Protein AF-A0A6H2DS05-F1 (afdb_monomer)

Nearest PDB structures (foldseek):
  5gl6-assembly2_B  TM=4.785E-01  e=8.743E-07  Mycolicibacterium smegmatis MC2 155
  7zs1-assembly1_A  TM=8.500E-01  e=3.770E-02  Candidatus Kuenenia
  7zs0-assembly1_A  TM=8.524E-01  e=4.002E-02  Candidatus Kuenenia
  7zs2-assembly1_A  TM=8.525E-01  e=5.401E-02  Candidatus Kuenenia
  8jiw-assembly1_BD  TM=3.640E-01  e=2.966E-02  Triticum aestivum

Mean predicted aligned error: 11.24 Å

pLDDT: mean 87.36, std 11.93, range [37.88, 97.38]

Solvent-accessible surface area (backbone atoms only — not comparable to full-atom values): 8390 Å² total; per-residue (Å²): 134,56,72,40,61,50,49,40,74,75,32,89,58,36,77,42,48,44,80,47,76,57,95,91,40,43,30,41,41,31,32,22,78,54,84,52,70,68,60,46,52,52,50,47,52,54,51,50,56,48,53,64,72,60,61,66,86,68,90,68,83,63,44,84,44,76,40,53,70,63,66,64,42,77,46,58,77,84,58,46,73,82,42,59,72,35,44,31,34,40,26,56,45,102,90,41,70,48,64,25,31,29,69,46,71,55,101,57,36,38,35,28,44,28,72,59,94,88,41,80,43,81,45,76,47,46,55,92,55,50,73,46,35,25,43,40,78,83,80,76,80,83,126

Structure (mmCIF, N/CA/C/O backbone):
data_AF-A0A6H2DS05-F1
#
_entry.id   AF-A0A6H2DS05-F1
#
loop_
_atom_site.group_PDB
_atom_site.id
_atom_site.type_symbol
_atom_site.label_atom_id
_atom_site.label_alt_id
_atom_site.label_comp_id
_atom_site.label_asym_id
_atom_site.label_entity_id
_atom_site.label_seq_id
_atom_site.pdbx_PDB_ins_code
_atom_site.Cartn_x
_atom_site.Cartn_y
_atom_site.Cartn_z
_atom_site.occupancy
_atom_site.B_iso_or_equiv
_atom_site.auth_seq_id
_atom_site.auth_comp_id
_atom_site.auth_asym_id
_atom_site.auth_atom_id
_atom_site.pdbx_PDB_model_num
ATOM 1 N N . MET A 1 1 ? 5.160 5.910 -27.988 1.00 66.00 1 MET A N 1
ATOM 2 C CA . MET A 1 1 ? 4.800 5.347 -26.672 1.00 66.00 1 MET A CA 1
ATOM 3 C C . MET A 1 1 ? 6.060 5.389 -25.834 1.00 66.00 1 MET A C 1
ATOM 5 O O . MET A 1 1 ? 7.095 5.029 -26.380 1.00 66.00 1 MET A O 1
ATOM 9 N N . THR A 1 2 ? 6.033 5.934 -24.617 1.00 85.38 2 THR A N 1
ATOM 10 C CA . THR A 1 2 ? 7.259 6.030 -23.804 1.00 85.38 2 THR A CA 1
ATOM 11 C C . THR A 1 2 ? 7.492 4.729 -23.032 1.00 85.38 2 THR A C 1
ATOM 13 O O . THR A 1 2 ? 6.575 3.908 -22.899 1.00 85.38 2 THR A O 1
ATOM 16 N N . LEU A 1 3 ? 8.717 4.517 -22.543 1.00 87.12 3 LEU A N 1
ATOM 17 C CA . LEU A 1 3 ? 9.055 3.329 -21.754 1.00 87.12 3 LEU A CA 1
ATOM 18 C C . LEU A 1 3 ? 8.192 3.243 -20.491 1.00 87.12 3 LEU A C 1
ATOM 20 O O . LEU A 1 3 ? 7.693 2.175 -20.155 1.00 87.12 3 LEU A O 1
ATOM 24 N N . GLU A 1 4 ? 7.975 4.373 -19.825 1.00 90.62 4 GLU A N 1
ATOM 25 C CA . GLU A 1 4 ? 7.216 4.460 -18.582 1.00 90.62 4 GLU A CA 1
ATOM 26 C C . GLU A 1 4 ? 5.765 4.024 -18.781 1.00 90.62 4 GLU A C 1
ATOM 28 O O . GLU A 1 4 ? 5.270 3.180 -18.036 1.00 90.62 4 GLU A O 1
ATOM 33 N N . THR A 1 5 ? 5.103 4.535 -19.827 1.00 88.69 5 THR A N 1
ATOM 34 C CA . THR A 1 5 ? 3.742 4.110 -20.183 1.00 88.69 5 THR A CA 1
ATOM 35 C C . THR A 1 5 ? 3.700 2.620 -20.507 1.00 88.69 5 THR A C 1
ATOM 37 O O . THR A 1 5 ? 2.809 1.916 -20.046 1.00 88.69 5 THR A O 1
ATOM 40 N N . SER A 1 6 ? 4.699 2.118 -21.237 1.00 90.56 6 SER A N 1
ATOM 41 C CA . SER A 1 6 ? 4.759 0.704 -21.621 1.00 90.56 6 SER A CA 1
ATOM 42 C C . SER A 1 6 ? 4.905 -0.217 -20.405 1.00 90.56 6 SER A C 1
ATOM 44 O O . SER A 1 6 ? 4.262 -1.262 -20.352 1.00 90.56 6 SER A O 1
ATOM 46 N N . ILE A 1 7 ? 5.705 0.169 -19.406 1.00 91.56 7 ILE A N 1
ATOM 47 C CA . ILE A 1 7 ? 5.853 -0.594 -18.159 1.00 91.56 7 ILE A CA 1
ATOM 48 C C . ILE A 1 7 ? 4.531 -0.620 -17.384 1.00 91.56 7 ILE A C 1
ATOM 50 O O . ILE A 1 7 ? 4.097 -1.689 -16.967 1.00 91.56 7 ILE A O 1
ATOM 54 N N . VAL A 1 8 ? 3.868 0.527 -17.213 1.00 91.88 8 VAL A N 1
ATOM 55 C CA . VAL A 1 8 ? 2.597 0.590 -16.469 1.00 91.88 8 VAL A CA 1
ATOM 56 C C . VAL A 1 8 ? 1.517 -0.279 -17.128 1.00 91.88 8 VAL A C 1
ATOM 58 O O . VAL A 1 8 ? 0.752 -0.935 -16.433 1.00 91.88 8 VAL A O 1
ATOM 61 N N . GLU A 1 9 ? 1.472 -0.342 -18.459 1.00 91.69 9 GLU A N 1
ATOM 62 C CA . GLU A 1 9 ? 0.471 -1.144 -19.176 1.00 91.69 9 GLU A CA 1
ATOM 63 C C . GLU A 1 9 ? 0.770 -2.653 -19.203 1.00 91.69 9 GLU A C 1
ATOM 65 O O . GLU A 1 9 ? -0.157 -3.456 -19.283 1.00 91.69 9 GLU A O 1
ATOM 70 N N . ASN A 1 10 ? 2.045 -3.059 -19.148 1.00 93.50 10 ASN A N 1
ATOM 71 C CA . ASN A 1 10 ? 2.435 -4.474 -19.241 1.00 93.50 10 ASN A CA 1
ATOM 72 C C . ASN A 1 10 ? 2.501 -5.187 -17.882 1.00 93.50 10 ASN A C 1
ATOM 74 O O . ASN A 1 10 ? 2.516 -6.418 -17.843 1.00 93.50 1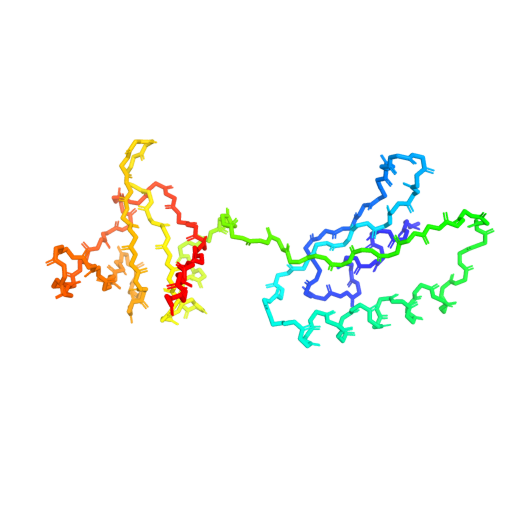0 ASN A O 1
ATOM 78 N N . PHE A 1 11 ? 2.546 -4.445 -16.774 1.00 93.75 11 PHE A N 1
ATOM 79 C CA . PHE A 1 11 ? 2.716 -5.007 -15.437 1.00 93.75 11 PHE A CA 1
ATOM 80 C C . PHE A 1 11 ? 1.595 -4.552 -14.499 1.00 93.75 11 PHE A C 1
ATOM 82 O O . PHE A 1 11 ? 1.630 -3.450 -13.967 1.00 93.75 11 PHE A O 1
ATOM 89 N N . GLU A 1 12 ? 0.638 -5.444 -14.222 1.00 89.75 12 GLU A N 1
ATOM 90 C CA . GLU A 1 12 ? -0.542 -5.171 -13.375 1.00 89.75 12 GLU A CA 1
ATOM 91 C C . GLU A 1 12 ? -0.190 -4.639 -11.975 1.00 89.75 12 GLU A C 1
ATOM 93 O O . GLU A 1 12 ? -0.895 -3.806 -11.412 1.00 89.75 12 GLU A O 1
ATOM 98 N N . ASN A 1 13 ? 0.935 -5.090 -11.418 1.00 89.19 13 ASN A N 1
ATOM 99 C CA . ASN A 1 13 ? 1.391 -4.691 -10.087 1.00 89.19 13 ASN A CA 1
ATOM 100 C C . ASN A 1 13 ? 2.199 -3.381 -10.078 1.00 89.19 13 ASN A C 1
ATOM 102 O O . ASN A 1 13 ? 2.736 -2.993 -9.036 1.00 89.19 13 ASN A O 1
ATOM 106 N N . VAL A 1 14 ? 2.335 -2.703 -11.220 1.00 92.94 14 VAL A N 1
ATOM 107 C CA . VAL A 1 14 ? 2.986 -1.394 -11.316 1.00 92.94 14 VAL A CA 1
ATOM 108 C C . VAL A 1 14 ? 1.934 -0.296 -11.219 1.00 92.94 14 VAL A C 1
ATOM 110 O O . VAL A 1 14 ? 1.010 -0.207 -12.015 1.00 92.94 14 VAL A O 1
ATOM 113 N N . VAL A 1 15 ? 2.116 0.584 -10.240 1.00 90.06 15 VAL A N 1
ATOM 114 C CA . VAL A 1 15 ? 1.251 1.744 -9.996 1.00 90.06 15 VAL A CA 1
ATOM 115 C C . VAL A 1 15 ? 1.713 2.943 -10.818 1.00 90.06 15 VAL A C 1
ATOM 117 O O . VAL A 1 15 ? 0.898 3.700 -11.341 1.00 90.06 15 VAL A O 1
ATOM 120 N N . SER A 1 16 ? 3.028 3.150 -10.921 1.00 91.38 16 SER A N 1
ATOM 121 C CA . SER A 1 16 ? 3.599 4.234 -11.720 1.00 91.38 16 SER A CA 1
ATOM 122 C C . SER A 1 16 ? 5.035 3.936 -12.142 1.00 91.38 16 SER A C 1
ATOM 124 O O . SER A 1 16 ? 5.741 3.166 -11.492 1.00 91.38 16 SER A O 1
ATOM 126 N N . ALA A 1 17 ? 5.478 4.576 -13.221 1.00 92.88 17 ALA A N 1
ATOM 127 C CA . ALA A 1 17 ? 6.869 4.599 -13.653 1.00 92.88 17 ALA A CA 1
ATOM 128 C C . ALA A 1 17 ? 7.230 6.021 -14.102 1.00 92.88 17 ALA A C 1
ATOM 130 O O . ALA A 1 17 ? 6.418 6.691 -14.743 1.00 92.88 17 ALA A O 1
ATOM 131 N N . LYS A 1 18 ? 8.424 6.501 -13.745 1.00 93.25 18 LYS A N 1
ATOM 132 C CA . LYS A 1 18 ? 8.938 7.814 -14.167 1.00 93.25 18 LYS A CA 1
ATOM 133 C C . LYS A 1 18 ? 10.459 7.869 -14.134 1.00 93.25 18 LYS A C 1
ATOM 135 O O . LYS A 1 18 ? 11.087 7.220 -13.299 1.00 93.25 18 LYS A O 1
ATOM 140 N N . PHE A 1 19 ? 11.044 8.697 -14.994 1.00 92.06 19 PHE A N 1
ATOM 141 C CA . PHE A 1 19 ? 12.448 9.069 -14.859 1.00 92.06 19 PHE A CA 1
ATOM 142 C C . PHE A 1 19 ? 12.641 10.187 -13.829 1.00 92.06 19 PHE A C 1
ATOM 144 O O . PHE A 1 19 ? 11.943 11.200 -13.854 1.00 92.06 19 PHE A O 1
ATOM 151 N N . GLU A 1 20 ? 13.633 10.022 -12.960 1.00 91.50 20 GLU A N 1
ATOM 152 C CA . GLU A 1 20 ? 14.080 11.017 -11.985 1.00 91.50 20 GLU A CA 1
ATOM 153 C C . GLU A 1 20 ? 15.600 11.183 -12.068 1.00 91.50 20 GLU A C 1
ATOM 155 O O . GLU A 1 20 ? 16.319 10.262 -12.457 1.00 91.50 20 GLU A O 1
ATOM 160 N N . ILE A 1 21 ? 16.101 12.371 -11.729 1.00 89.62 21 ILE A N 1
ATOM 161 C CA . ILE A 1 21 ? 17.539 12.635 -11.647 1.00 89.62 21 ILE A CA 1
ATOM 162 C C . ILE A 1 21 ? 17.867 12.971 -10.198 1.00 89.62 21 ILE A C 1
ATOM 164 O O . ILE A 1 21 ? 17.424 13.993 -9.678 1.00 89.62 21 ILE A O 1
ATOM 168 N N . GLU A 1 22 ? 18.676 12.129 -9.566 1.00 86.81 22 GLU A N 1
ATOM 169 C CA . GLU A 1 22 ? 19.168 12.327 -8.204 1.00 86.81 22 GLU A CA 1
ATOM 170 C C . GLU A 1 22 ? 20.695 12.319 -8.236 1.00 86.81 22 GLU A C 1
ATOM 172 O O . GLU A 1 22 ? 21.308 11.369 -8.715 1.00 86.81 22 GLU A O 1
ATOM 177 N N . ASN A 1 23 ? 21.335 13.387 -7.750 1.00 88.12 23 ASN A N 1
ATOM 178 C CA . ASN A 1 23 ? 22.801 13.505 -7.714 1.00 88.12 23 ASN A CA 1
ATOM 179 C C . ASN A 1 23 ? 23.487 13.234 -9.074 1.00 88.12 23 ASN A C 1
ATOM 181 O O . ASN A 1 23 ? 24.498 12.538 -9.132 1.00 88.12 23 ASN A O 1
ATOM 185 N N . ASN A 1 24 ? 22.938 13.774 -10.170 1.00 86.31 24 ASN A N 1
ATOM 186 C CA . ASN A 1 24 ? 23.376 13.536 -11.559 1.00 86.31 24 ASN A CA 1
ATOM 187 C C . ASN A 1 24 ? 23.265 12.080 -12.049 1.00 86.31 24 ASN A C 1
ATOM 189 O O . ASN A 1 24 ? 23.779 11.754 -13.118 1.00 86.31 24 ASN A O 1
ATOM 193 N N . ILE A 1 25 ? 22.576 11.212 -11.312 1.00 88.38 25 ILE A N 1
ATOM 194 C CA . ILE A 1 25 ? 22.280 9.843 -11.722 1.00 88.38 25 ILE A CA 1
ATOM 195 C C . ILE A 1 25 ? 20.827 9.793 -12.192 1.00 88.38 25 ILE A C 1
ATOM 197 O O . ILE A 1 25 ? 19.922 10.258 -11.499 1.00 88.38 25 ILE A O 1
ATOM 201 N N . LYS A 1 26 ? 20.604 9.241 -13.388 1.00 90.31 26 LYS A N 1
ATOM 202 C CA . LYS A 1 26 ? 19.269 9.035 -13.957 1.00 90.31 26 LYS A CA 1
ATOM 203 C C . LYS A 1 26 ? 18.704 7.714 -13.434 1.00 90.31 26 LYS A C 1
ATOM 205 O O . LYS A 1 26 ? 19.321 6.665 -13.614 1.00 90.31 26 LYS A O 1
ATOM 210 N N . PHE A 1 27 ? 17.531 7.765 -12.819 1.00 93.00 27 PHE A N 1
ATOM 211 C CA . PHE A 1 27 ? 16.797 6.607 -12.322 1.00 93.00 27 PHE A CA 1
ATOM 212 C C . PHE A 1 27 ? 15.491 6.450 -13.083 1.00 93.00 27 PHE A C 1
ATOM 214 O O . PHE A 1 27 ? 14.776 7.427 -13.286 1.00 93.00 27 PHE A O 1
ATOM 221 N N . LEU A 1 28 ? 15.159 5.221 -13.463 1.00 93.19 28 LEU A N 1
ATOM 222 C CA . LEU A 1 28 ? 13.797 4.830 -13.791 1.00 93.19 28 LEU A CA 1
ATOM 223 C C . LEU A 1 28 ? 13.158 4.304 -12.508 1.00 93.19 28 LEU A C 1
ATOM 225 O O . LEU A 1 28 ? 13.403 3.163 -12.111 1.00 93.19 28 LEU A O 1
ATOM 229 N N . ARG A 1 29 ? 12.374 5.154 -11.844 1.00 94.19 29 ARG A N 1
ATOM 230 C CA . ARG A 1 29 ? 11.707 4.801 -10.596 1.00 94.19 29 ARG A CA 1
ATOM 231 C C . ARG A 1 29 ? 10.336 4.214 -10.897 1.00 94.19 29 ARG A C 1
ATOM 233 O O . ARG A 1 29 ? 9.475 4.887 -11.468 1.00 94.19 29 ARG A O 1
ATOM 240 N N . VAL A 1 30 ? 10.150 2.961 -10.504 1.00 94.50 30 VAL A N 1
ATOM 241 C CA . VAL A 1 30 ? 8.905 2.211 -10.672 1.00 94.50 30 VAL A CA 1
ATOM 242 C C . VAL A 1 30 ? 8.294 1.967 -9.302 1.00 94.50 30 VAL A C 1
ATOM 244 O O . VAL A 1 30 ? 8.933 1.402 -8.417 1.00 94.50 30 VAL A O 1
ATOM 247 N N . GLN A 1 31 ? 7.047 2.388 -9.123 1.00 93.38 31 GLN A N 1
ATOM 248 C CA . GLN A 1 31 ? 6.293 2.131 -7.906 1.00 93.38 31 GLN A CA 1
ATOM 249 C C . GLN A 1 31 ? 5.386 0.922 -8.084 1.00 93.38 31 GLN A C 1
ATOM 251 O O . GLN A 1 31 ? 4.623 0.852 -9.046 1.00 93.38 31 GLN A O 1
ATOM 256 N N . THR A 1 32 ? 5.431 -0.002 -7.130 1.00 91.00 32 THR A N 1
ATOM 257 C CA . THR A 1 32 ? 4.590 -1.202 -7.105 1.00 91.00 32 THR A CA 1
ATOM 258 C C . THR A 1 32 ? 3.704 -1.254 -5.862 1.00 91.00 32 THR A C 1
ATOM 260 O O . THR A 1 32 ? 4.051 -0.721 -4.807 1.00 91.00 32 THR A O 1
ATOM 263 N N . ASN A 1 33 ? 2.542 -1.895 -5.986 1.00 86.19 33 ASN A N 1
ATOM 264 C CA . ASN A 1 33 ? 1.655 -2.213 -4.864 1.00 86.19 33 ASN A CA 1
ATOM 265 C C . ASN A 1 33 ? 2.085 -3.484 -4.098 1.00 86.19 33 ASN A C 1
ATOM 267 O O . ASN A 1 33 ? 1.504 -3.786 -3.053 1.00 86.19 33 ASN A O 1
ATOM 271 N N . LEU A 1 34 ? 3.103 -4.207 -4.582 1.00 87.94 34 LEU A N 1
ATOM 272 C CA . LEU A 1 34 ? 3.666 -5.374 -3.906 1.00 87.94 34 LEU A CA 1
ATOM 273 C C . LEU A 1 34 ? 4.336 -4.973 -2.589 1.00 87.94 34 LEU A C 1
ATOM 275 O O . LEU A 1 34 ? 4.969 -3.920 -2.476 1.00 87.94 34 LEU A O 1
ATOM 279 N N . LYS A 1 35 ? 4.203 -5.848 -1.589 1.00 81.81 35 LYS A N 1
ATOM 280 C CA . LYS A 1 35 ? 4.751 -5.648 -0.238 1.00 81.81 35 LYS A CA 1
ATOM 281 C C . LYS A 1 35 ? 5.846 -6.655 0.112 1.00 81.81 35 LYS A C 1
ATOM 283 O O . LYS A 1 35 ? 6.681 -6.360 0.967 1.00 81.81 35 LYS A O 1
ATOM 288 N N . ASP A 1 36 ? 5.835 -7.839 -0.501 1.00 84.25 36 ASP A N 1
ATOM 289 C CA . ASP A 1 36 ? 6.833 -8.873 -0.241 1.00 84.25 36 ASP A CA 1
ATOM 290 C C . ASP A 1 36 ? 8.116 -8.613 -1.036 1.00 84.25 36 ASP A C 1
ATOM 292 O O . ASP A 1 36 ? 8.093 -8.356 -2.239 1.00 84.25 36 ASP A O 1
ATOM 296 N N . LEU A 1 37 ? 9.259 -8.706 -0.355 1.00 85.81 37 LEU A N 1
ATOM 297 C CA . LEU A 1 37 ? 10.555 -8.408 -0.958 1.00 85.81 37 LEU A CA 1
ATOM 298 C C . LEU A 1 37 ? 10.894 -9.356 -2.118 1.00 85.81 37 LEU A C 1
ATOM 300 O O . LEU A 1 37 ? 11.501 -8.913 -3.089 1.00 85.81 37 LEU A O 1
ATOM 304 N N . LYS A 1 38 ? 10.509 -10.638 -2.044 1.00 90.00 38 LYS A N 1
ATOM 305 C CA . LYS A 1 38 ? 10.784 -11.604 -3.118 1.00 90.00 38 LYS A CA 1
ATOM 306 C C . LYS A 1 38 ? 9.904 -11.344 -4.333 1.00 90.00 38 LYS A C 1
ATOM 308 O O . LYS A 1 38 ? 10.366 -11.508 -5.458 1.00 90.00 38 LYS A O 1
ATOM 313 N N . GLU A 1 39 ? 8.654 -10.947 -4.118 1.00 90.56 39 GLU A N 1
ATOM 314 C CA . GLU A 1 39 ? 7.749 -10.566 -5.206 1.00 90.56 39 GLU A CA 1
ATOM 315 C C . GLU A 1 39 ? 8.245 -9.304 -5.917 1.00 90.56 39 GLU A C 1
ATOM 317 O O . GLU A 1 39 ? 8.297 -9.281 -7.146 1.00 90.56 39 GLU A O 1
ATOM 322 N N . ILE A 1 40 ? 8.691 -8.298 -5.154 1.00 92.94 40 ILE A N 1
ATOM 323 C CA . ILE A 1 40 ? 9.311 -7.084 -5.702 1.00 92.94 40 ILE A CA 1
ATOM 324 C C . ILE A 1 40 ? 10.586 -7.441 -6.471 1.00 92.94 40 ILE A C 1
ATOM 326 O O . ILE A 1 40 ? 10.761 -6.988 -7.594 1.00 92.94 40 ILE A O 1
ATOM 330 N N . GLU A 1 41 ? 11.458 -8.288 -5.918 1.00 94.00 41 GLU A N 1
ATOM 331 C CA . GLU A 1 41 ? 12.675 -8.734 -6.605 1.00 94.00 41 GLU A CA 1
ATOM 332 C C . GLU A 1 41 ? 12.354 -9.429 -7.937 1.00 94.00 41 GLU A C 1
ATOM 334 O O . GLU A 1 41 ? 12.998 -9.167 -8.955 1.00 94.00 41 GLU A O 1
ATOM 339 N N . ASN A 1 42 ? 11.338 -10.294 -7.948 1.00 96.12 42 ASN A N 1
ATOM 340 C CA . ASN A 1 42 ? 10.888 -10.960 -9.161 1.00 96.12 42 ASN A CA 1
ATOM 341 C C . ASN A 1 42 ? 10.328 -9.960 -10.185 1.00 96.12 42 ASN A C 1
ATOM 343 O O . ASN A 1 42 ? 10.687 -10.037 -11.359 1.00 96.12 42 ASN A O 1
ATOM 347 N N . LEU A 1 43 ? 9.514 -8.992 -9.749 1.00 96.25 43 LEU A N 1
ATOM 348 C CA . LEU A 1 43 ? 9.009 -7.921 -10.611 1.00 96.25 43 LEU A CA 1
ATOM 349 C C . LEU A 1 43 ? 10.159 -7.096 -11.208 1.00 96.25 43 LEU A C 1
ATOM 351 O O . LEU A 1 43 ? 10.171 -6.848 -12.410 1.00 96.25 43 LEU A O 1
ATOM 355 N N . THR A 1 44 ? 11.163 -6.737 -10.405 1.00 96.62 44 THR A N 1
ATOM 356 C CA . THR A 1 44 ? 12.353 -6.009 -10.867 1.00 96.62 44 THR A CA 1
ATOM 357 C C . THR A 1 44 ? 13.069 -6.746 -11.990 1.00 96.62 44 THR A C 1
ATOM 359 O O . THR A 1 44 ? 13.411 -6.132 -13.000 1.00 96.62 44 THR A O 1
ATOM 362 N N . ARG A 1 45 ? 13.260 -8.066 -11.859 1.00 96.38 45 ARG A N 1
ATOM 363 C CA . ARG A 1 45 ? 13.875 -8.881 -12.919 1.00 96.38 45 ARG A CA 1
ATOM 364 C C . ARG A 1 45 ? 13.033 -8.878 -14.191 1.00 96.38 45 ARG A C 1
ATOM 366 O O . ARG A 1 45 ? 13.574 -8.679 -15.269 1.00 96.38 45 ARG A O 1
ATOM 373 N N . GLN A 1 46 ? 11.715 -9.037 -14.069 1.00 96.00 46 GLN A N 1
ATOM 374 C CA . GLN A 1 46 ? 10.816 -9.031 -15.225 1.00 96.00 46 GLN A CA 1
ATOM 375 C C . GLN A 1 46 ? 10.809 -7.685 -15.959 1.00 96.00 46 GLN A C 1
ATOM 377 O O . GLN A 1 46 ? 10.810 -7.660 -17.189 1.00 96.00 46 GLN A O 1
ATOM 382 N N . ILE A 1 47 ? 10.826 -6.571 -15.222 1.00 94.44 47 ILE A N 1
ATOM 383 C CA . ILE A 1 47 ? 10.913 -5.227 -15.803 1.00 94.44 47 ILE A CA 1
ATOM 384 C C . ILE A 1 47 ? 12.270 -5.029 -16.483 1.00 94.44 47 ILE A C 1
ATOM 386 O O . ILE A 1 47 ? 12.311 -4.509 -17.594 1.00 94.44 47 ILE A O 1
ATOM 390 N N . SER A 1 48 ? 13.366 -5.479 -15.864 1.00 93.19 48 SER A N 1
ATOM 391 C CA . SER A 1 48 ? 14.698 -5.440 -16.481 1.00 93.19 48 SER A CA 1
ATOM 392 C C . SER A 1 48 ? 14.719 -6.205 -17.807 1.00 93.19 48 SER A C 1
ATOM 394 O O . SER A 1 48 ? 15.072 -5.635 -18.834 1.00 93.19 48 SER A O 1
ATOM 396 N N . ASP A 1 49 ? 14.236 -7.452 -17.815 1.00 92.81 49 ASP A N 1
ATOM 397 C CA . ASP A 1 49 ? 14.155 -8.277 -19.026 1.00 92.81 49 ASP A CA 1
ATOM 398 C C . ASP A 1 49 ? 13.265 -7.634 -20.104 1.00 92.81 49 ASP A C 1
ATOM 400 O O . ASP A 1 49 ? 13.503 -7.791 -21.304 1.00 92.81 49 ASP A O 1
ATOM 404 N N . PHE A 1 50 ? 12.197 -6.943 -19.695 1.00 92.06 50 PHE A N 1
ATOM 405 C CA . PHE A 1 50 ? 11.314 -6.217 -20.604 1.00 92.06 50 PHE A CA 1
ATOM 406 C C . PHE A 1 50 ? 12.028 -5.031 -21.257 1.00 92.06 50 PHE A C 1
ATOM 408 O O . PHE A 1 50 ? 11.914 -4.863 -22.472 1.00 92.06 50 PHE A O 1
ATOM 415 N N . ILE A 1 51 ? 12.773 -4.245 -20.473 1.00 89.75 51 ILE A N 1
ATOM 416 C CA . ILE A 1 51 ? 13.569 -3.110 -20.956 1.00 89.75 51 ILE A CA 1
ATOM 417 C C . ILE A 1 51 ? 14.620 -3.599 -21.957 1.00 89.75 51 ILE A C 1
ATOM 419 O O . ILE A 1 51 ? 14.687 -3.069 -23.067 1.00 89.75 51 ILE A O 1
ATOM 423 N N . ASP A 1 52 ? 15.361 -4.654 -21.609 1.00 86.75 52 ASP A N 1
ATOM 424 C CA . ASP A 1 52 ? 16.412 -5.224 -22.460 1.00 86.75 52 ASP A CA 1
ATOM 425 C C . ASP A 1 52 ? 15.856 -5.709 -23.810 1.00 86.75 52 ASP A C 1
ATOM 427 O O . ASP A 1 52 ? 16.458 -5.498 -24.862 1.00 86.75 52 ASP A O 1
ATOM 431 N N . LYS A 1 53 ? 14.665 -6.323 -23.811 1.00 85.44 53 LYS A N 1
ATOM 432 C CA . LYS A 1 53 ? 14.005 -6.807 -25.038 1.00 85.44 53 LYS A CA 1
ATOM 433 C C . LYS A 1 53 ? 13.476 -5.693 -25.932 1.00 85.44 53 LYS A C 1
ATOM 435 O O . LYS A 1 53 ? 13.410 -5.885 -27.144 1.00 85.44 53 LYS A O 1
ATOM 440 N N . HIS A 1 54 ? 13.067 -4.570 -25.351 1.00 77.31 54 HIS A N 1
ATOM 441 C CA . HIS A 1 54 ? 12.515 -3.449 -26.110 1.00 77.31 54 HIS A CA 1
ATOM 442 C C . HIS A 1 54 ? 13.586 -2.494 -26.634 1.00 77.31 54 HIS A C 1
ATOM 444 O O . HIS A 1 54 ? 13.218 -1.542 -27.316 1.00 77.31 54 HIS A O 1
ATOM 450 N N . ASN A 1 55 ? 14.871 -2.788 -26.364 1.00 62.06 55 ASN A N 1
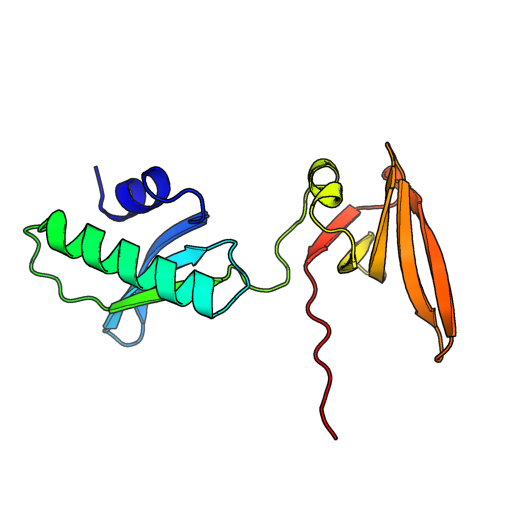ATOM 451 C CA . ASN A 1 55 ? 16.064 -2.239 -27.012 1.00 62.06 55 ASN A CA 1
ATOM 452 C C . ASN A 1 55 ? 15.876 -0.769 -27.416 1.00 62.06 55 ASN A C 1
ATOM 454 O O . ASN A 1 55 ? 15.915 -0.409 -28.592 1.00 62.06 55 ASN A O 1
ATOM 458 N N . LEU A 1 56 ? 15.547 0.058 -26.421 1.00 60.25 56 LEU A N 1
ATOM 459 C CA . LEU A 1 56 ? 15.268 1.468 -26.639 1.00 60.25 56 LEU A CA 1
ATOM 460 C C . LEU A 1 56 ? 16.573 2.122 -27.081 1.00 60.25 56 LEU A C 1
ATOM 462 O O . LEU A 1 56 ? 17.510 2.228 -26.298 1.00 60.25 56 LEU A O 1
ATOM 466 N N . GLU A 1 57 ? 16.623 2.517 -28.350 1.00 49.94 57 GLU A N 1
ATOM 467 C CA . GLU A 1 57 ? 17.798 3.040 -29.062 1.00 49.94 57 GLU A CA 1
ATOM 468 C C . GLU A 1 57 ? 18.405 4.320 -28.448 1.00 49.94 57 GLU A C 1
ATOM 470 O O . GLU A 1 57 ? 19.432 4.805 -28.917 1.00 49.94 57 GLU A O 1
ATOM 475 N N . ASP A 1 58 ? 17.820 4.860 -27.378 1.00 54.66 58 ASP A N 1
ATOM 476 C CA . ASP A 1 58 ? 18.360 6.002 -26.657 1.00 54.66 58 ASP A CA 1
ATOM 477 C C . ASP A 1 58 ? 19.404 5.536 -25.631 1.00 54.66 58 ASP A C 1
ATOM 479 O O . ASP A 1 58 ? 19.067 5.085 -24.535 1.00 54.66 58 ASP A O 1
ATOM 483 N N . GLU A 1 59 ? 20.681 5.716 -25.987 1.00 53.12 59 GLU A N 1
ATOM 484 C CA . GLU A 1 59 ? 21.921 5.514 -25.211 1.00 53.12 59 GLU A C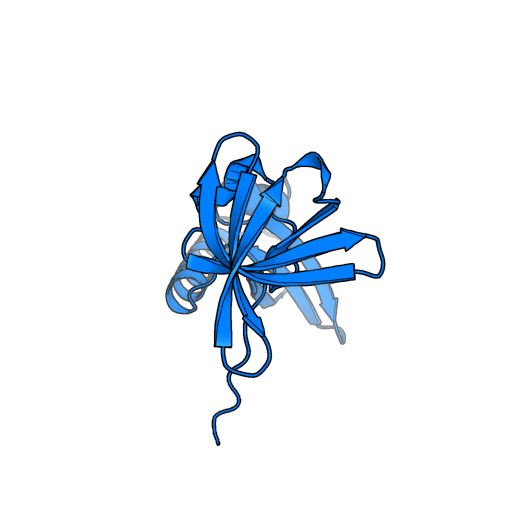A 1
ATOM 485 C C . GLU A 1 59 ? 22.002 6.309 -23.880 1.00 53.12 59 GLU A C 1
ATOM 487 O O . GLU A 1 59 ? 23.057 6.806 -23.484 1.00 53.12 59 GLU A O 1
ATOM 492 N N . THR A 1 60 ? 20.903 6.481 -23.145 1.00 65.56 60 THR A N 1
ATOM 493 C CA . THR A 1 60 ? 20.948 7.058 -21.803 1.00 65.56 60 THR A CA 1
ATOM 494 C C . THR A 1 60 ? 21.039 5.952 -20.774 1.00 65.56 60 THR A C 1
ATOM 496 O O . THR A 1 60 ? 20.043 5.331 -20.434 1.00 65.56 60 THR A O 1
ATOM 499 N N . SER A 1 61 ? 22.234 5.747 -20.226 1.00 80.25 61 SER A N 1
ATOM 500 C CA . SER A 1 61 ? 22.424 4.919 -19.038 1.00 80.25 61 SER A CA 1
ATOM 501 C C . SER A 1 61 ? 21.543 5.423 -17.890 1.00 80.25 61 SER A C 1
ATOM 503 O O . SER A 1 61 ? 21.573 6.606 -17.540 1.00 80.25 61 SER A O 1
ATOM 505 N N . PHE A 1 62 ? 20.769 4.523 -17.291 1.00 89.50 62 PHE A N 1
ATOM 506 C CA . PHE A 1 62 ? 19.967 4.784 -16.100 1.00 89.50 62 PHE A CA 1
ATOM 507 C C . PHE A 1 62 ? 19.990 3.570 -15.170 1.00 89.50 62 PHE A C 1
ATOM 509 O O . PHE A 1 62 ? 20.361 2.469 -15.572 1.00 89.50 62 PHE A O 1
ATOM 516 N N . TYR A 1 63 ? 19.570 3.772 -13.926 1.00 91.62 63 TYR A N 1
ATOM 517 C CA . TYR A 1 63 ? 19.377 2.704 -12.949 1.00 91.62 63 TYR A CA 1
ATOM 518 C C . TYR A 1 63 ? 17.887 2.413 -12.782 1.00 91.62 63 TYR A C 1
ATOM 520 O O . TYR A 1 63 ? 17.088 3.340 -12.659 1.00 91.62 63 TYR A O 1
ATOM 528 N N . LEU A 1 64 ? 17.508 1.137 -12.769 1.00 93.38 64 LEU A N 1
ATOM 529 C CA . LEU A 1 64 ? 16.153 0.715 -12.421 1.00 93.38 64 LEU A CA 1
ATOM 530 C C . LEU A 1 64 ? 16.017 0.663 -10.895 1.00 93.38 64 LEU A C 1
ATOM 532 O O . LEU A 1 64 ? 16.783 -0.035 -10.231 1.00 93.38 64 LEU A O 1
ATOM 536 N N . ASP A 1 65 ? 15.035 1.380 -10.357 1.00 93.88 65 ASP A N 1
ATOM 537 C CA . ASP A 1 65 ? 14.718 1.407 -8.929 1.00 93.88 65 ASP A CA 1
ATOM 538 C C . ASP A 1 65 ? 13.238 1.058 -8.739 1.00 93.88 65 ASP A C 1
ATOM 540 O O . ASP A 1 65 ? 12.355 1.862 -9.046 1.00 93.88 65 ASP A O 1
ATOM 544 N N . VAL A 1 66 ? 12.962 -0.169 -8.290 1.00 94.12 66 VAL A N 1
ATOM 545 C CA . VAL A 1 66 ? 11.597 -0.653 -8.051 1.00 94.12 66 VAL A CA 1
ATOM 546 C C . VAL A 1 66 ? 11.317 -0.613 -6.561 1.00 94.12 66 VAL A C 1
ATOM 548 O O . VAL A 1 66 ? 11.919 -1.343 -5.773 1.00 94.12 66 VAL A O 1
ATOM 551 N N . VAL A 1 67 ? 10.368 0.231 -6.182 1.00 90.69 67 VAL A N 1
ATOM 552 C CA . VAL A 1 67 ? 10.021 0.481 -4.787 1.00 90.69 67 VAL A CA 1
ATOM 553 C C . VAL A 1 67 ? 8.545 0.208 -4.558 1.00 90.69 67 VAL A C 1
ATOM 555 O O . VAL A 1 67 ? 7.695 0.537 -5.385 1.00 90.69 67 VAL A O 1
ATOM 558 N N . SER A 1 68 ? 8.208 -0.373 -3.409 1.00 86.50 68 SER A N 1
ATOM 559 C CA . SER A 1 68 ? 6.810 -0.390 -2.981 1.00 86.50 68 SER A CA 1
ATOM 560 C C . SER A 1 68 ? 6.330 1.049 -2.783 1.00 86.50 68 SER A C 1
ATOM 562 O O . SER A 1 68 ? 7.109 1.885 -2.319 1.00 86.50 68 SER A O 1
ATOM 564 N N . VAL A 1 69 ? 5.046 1.320 -3.010 1.00 77.81 69 VAL A N 1
ATOM 565 C CA . VAL A 1 69 ? 4.406 2.612 -2.680 1.00 77.81 69 VAL A CA 1
ATOM 566 C C . VAL A 1 69 ? 4.559 3.029 -1.206 1.00 77.81 69 VAL A C 1
ATOM 568 O O . VAL A 1 69 ? 4.300 4.179 -0.864 1.00 77.81 69 VAL A O 1
ATOM 571 N N . GLY A 1 70 ? 5.037 2.127 -0.342 1.00 64.94 70 GLY A N 1
ATOM 572 C CA . GLY A 1 70 ? 5.280 2.379 1.071 1.00 64.94 70 GLY A CA 1
ATOM 573 C C . GLY A 1 70 ? 3.999 2.286 1.897 1.00 64.94 70 GLY A C 1
ATOM 574 O O . GLY A 1 70 ? 2.951 1.852 1.422 1.00 64.94 70 GLY A O 1
ATOM 575 N N . THR A 1 71 ? 4.099 2.658 3.170 1.00 58.19 71 THR A N 1
ATOM 576 C CA . THR A 1 71 ? 2.930 2.867 4.038 1.00 58.19 71 THR A CA 1
ATOM 577 C C . THR A 1 71 ? 2.460 4.300 3.954 1.00 58.19 71 THR A C 1
ATOM 579 O O . THR A 1 71 ? 3.259 5.168 3.628 1.00 58.19 71 THR A O 1
ATOM 582 N N . ASP A 1 72 ? 1.190 4.526 4.285 1.00 60.91 72 ASP A N 1
ATOM 583 C CA . ASP A 1 72 ? 0.401 5.733 3.996 1.00 60.91 72 ASP A CA 1
ATOM 584 C C . ASP A 1 72 ? -0.259 5.765 2.612 1.00 60.91 72 ASP A C 1
ATOM 586 O O . ASP A 1 72 ? -0.864 6.771 2.238 1.00 60.91 72 ASP A O 1
ATOM 590 N N . ALA A 1 73 ? -0.237 4.645 1.880 1.00 72.12 73 ALA A N 1
ATOM 591 C CA . ALA A 1 73 ? -1.109 4.472 0.724 1.00 72.12 73 ALA A CA 1
ATOM 592 C C . ALA A 1 73 ? -2.578 4.512 1.174 1.00 72.12 73 ALA A C 1
ATOM 594 O O . ALA A 1 73 ? -2.958 3.771 2.090 1.00 72.12 73 ALA A O 1
ATOM 595 N N . ASP A 1 74 ? -3.357 5.385 0.534 1.00 85.38 74 ASP A N 1
ATOM 596 C CA . ASP A 1 74 ? -4.804 5.510 0.714 1.00 85.38 74 ASP A CA 1
ATOM 597 C C . ASP A 1 74 ? -5.480 4.201 0.286 1.00 85.38 74 ASP A C 1
ATOM 599 O O . ASP A 1 74 ? -5.178 3.662 -0.780 1.00 85.38 74 ASP A O 1
ATOM 603 N N . ILE A 1 75 ? -6.349 3.669 1.137 1.00 88.19 75 ILE A N 1
ATOM 604 C CA . ILE A 1 75 ? -7.111 2.450 0.894 1.00 88.19 75 ILE A CA 1
ATOM 605 C C . ILE A 1 75 ? -8.566 2.865 0.728 1.00 88.19 75 ILE A C 1
ATOM 607 O O . ILE A 1 75 ? -9.192 3.369 1.664 1.00 88.19 75 ILE A O 1
ATOM 611 N N . ASN A 1 76 ? -9.131 2.593 -0.446 1.00 89.69 76 ASN A N 1
ATOM 612 C CA . ASN A 1 76 ? -10.555 2.791 -0.656 1.00 89.69 76 ASN A CA 1
ATOM 613 C C . ASN A 1 76 ? -11.355 1.842 0.253 1.00 89.69 76 ASN A C 1
ATOM 615 O O . ASN A 1 76 ? -11.016 0.669 0.417 1.00 89.69 76 ASN A O 1
ATOM 619 N N . PHE A 1 77 ? -12.444 2.341 0.835 1.00 90.62 77 PHE A N 1
ATOM 620 C CA . PHE A 1 77 ? -13.305 1.561 1.718 1.00 90.62 77 PHE A CA 1
ATOM 621 C C . PHE A 1 77 ? -13.840 0.283 1.050 1.00 90.62 77 PHE A C 1
ATOM 623 O O . PHE A 1 77 ? -14.006 -0.751 1.704 1.00 90.62 77 PHE A O 1
ATOM 630 N N . ASP A 1 78 ? -14.094 0.332 -0.257 1.00 89.38 78 ASP A N 1
ATOM 631 C CA . ASP A 1 78 ? -14.585 -0.826 -1.001 1.00 89.38 78 ASP A CA 1
ATOM 632 C C . ASP A 1 78 ? -13.561 -1.965 -1.059 1.00 89.38 78 ASP A C 1
ATOM 634 O O . ASP A 1 78 ? -13.943 -3.129 -0.895 1.00 89.38 78 ASP A O 1
ATOM 638 N N . ASP A 1 79 ? -12.274 -1.622 -1.141 1.00 88.56 79 ASP A N 1
ATOM 639 C CA . ASP A 1 79 ? -11.161 -2.564 -1.277 1.00 88.56 79 ASP A CA 1
ATOM 640 C C . ASP A 1 79 ? -10.724 -3.186 0.054 1.00 88.56 79 ASP A C 1
ATOM 642 O O . ASP A 1 79 ? -9.995 -4.178 0.065 1.00 88.56 79 ASP A O 1
ATOM 646 N N . LEU A 1 80 ? -11.213 -2.677 1.191 1.00 90.44 80 LEU A N 1
ATOM 647 C CA . LEU A 1 80 ? -10.859 -3.149 2.539 1.00 90.44 80 LEU A CA 1
ATOM 648 C C . LEU A 1 80 ? -11.042 -4.652 2.762 1.00 90.44 80 LEU A C 1
ATOM 650 O O . LEU A 1 80 ? -10.393 -5.221 3.640 1.00 90.44 80 LEU A O 1
ATOM 654 N N . GLN A 1 81 ? -11.905 -5.308 1.984 1.00 90.88 81 GLN A N 1
ATOM 655 C CA . GLN A 1 81 ? -12.078 -6.758 2.051 1.00 90.88 81 GLN A CA 1
ATOM 656 C C . GLN A 1 81 ? -10.765 -7.512 1.766 1.00 90.88 81 GLN A C 1
ATOM 658 O O . GLN A 1 81 ? -10.551 -8.596 2.304 1.00 90.88 81 GLN A O 1
ATOM 663 N N . ASN A 1 82 ? -9.870 -6.923 0.971 1.00 88.44 82 ASN A N 1
ATOM 664 C CA . ASN A 1 82 ? -8.558 -7.481 0.638 1.00 88.44 82 ASN A CA 1
ATOM 665 C C . ASN A 1 82 ? -7.495 -7.195 1.712 1.00 88.44 82 ASN A C 1
ATOM 667 O O . ASN A 1 82 ? -6.392 -7.727 1.647 1.00 88.44 82 ASN A O 1
ATOM 671 N N . HIS A 1 83 ? -7.829 -6.382 2.717 1.00 88.69 83 HIS A N 1
ATOM 672 C CA . HIS A 1 83 ? -6.914 -5.909 3.758 1.00 88.69 83 HIS A CA 1
ATOM 673 C C . HIS A 1 83 ? -7.236 -6.491 5.146 1.00 88.69 83 HIS A C 1
ATOM 675 O O . HIS A 1 83 ? -6.791 -5.972 6.173 1.00 88.69 83 HIS A O 1
ATOM 681 N N . ILE A 1 84 ? -8.022 -7.571 5.217 1.00 92.75 84 ILE A N 1
ATOM 682 C CA . ILE A 1 84 ? -8.339 -8.234 6.489 1.00 92.75 84 ILE A CA 1
ATOM 683 C C . ILE A 1 84 ? -7.055 -8.760 7.148 1.00 92.75 84 ILE A C 1
ATOM 685 O O . ILE A 1 84 ? -6.190 -9.348 6.505 1.00 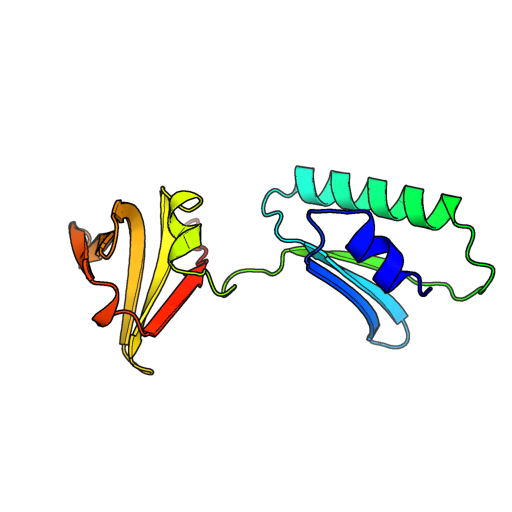92.75 84 ILE A O 1
ATOM 689 N N . ASN A 1 85 ? -6.957 -8.574 8.463 1.00 91.31 85 ASN A N 1
ATOM 690 C CA . ASN A 1 85 ? -5.790 -8.804 9.319 1.00 91.31 85 ASN A CA 1
ATOM 691 C C . ASN A 1 85 ? -4.590 -7.878 9.067 1.00 91.31 85 ASN A C 1
ATOM 693 O O . ASN A 1 85 ? -3.568 -8.024 9.745 1.00 91.31 85 ASN A O 1
ATOM 697 N N . GLU A 1 86 ? -4.693 -6.900 8.166 1.00 90.25 86 GLU A N 1
ATOM 698 C CA . GLU A 1 86 ? -3.674 -5.863 8.039 1.00 90.25 86 GLU A CA 1
ATOM 699 C C . GLU A 1 86 ? -3.810 -4.820 9.153 1.00 90.25 86 GLU A C 1
ATOM 701 O O . GLU A 1 86 ? -4.892 -4.576 9.695 1.00 90.25 86 GLU A O 1
ATOM 706 N N . TYR A 1 87 ? -2.684 -4.210 9.526 1.00 90.94 87 TYR A N 1
ATOM 707 C CA . TYR A 1 87 ? -2.681 -3.078 10.444 1.00 90.94 87 TYR A CA 1
ATOM 708 C C . TYR A 1 87 ? -2.902 -1.800 9.633 1.00 90.94 87 TYR A C 1
ATOM 710 O O . TYR A 1 87 ? -2.168 -1.526 8.686 1.00 90.94 87 TYR A O 1
ATOM 718 N N . ILE A 1 88 ? -3.934 -1.041 9.980 1.00 92.94 88 ILE A N 1
ATOM 719 C CA . ILE A 1 88 ? -4.364 0.133 9.221 1.00 92.94 88 ILE A CA 1
ATOM 720 C C . ILE A 1 88 ? -4.521 1.346 10.131 1.00 92.94 88 ILE A C 1
ATOM 722 O O . ILE A 1 88 ? -4.666 1.229 11.355 1.00 92.94 88 ILE A O 1
ATOM 726 N N . GLN A 1 89 ? -4.493 2.513 9.503 1.00 93.62 89 GLN A N 1
ATOM 727 C CA . GLN A 1 89 ? -4.798 3.793 10.112 1.00 93.62 89 GLN A CA 1
ATOM 728 C C . GLN A 1 89 ? -6.114 4.313 9.561 1.00 93.62 89 GLN A C 1
ATOM 730 O O . GLN A 1 89 ? -6.277 4.434 8.353 1.00 93.62 89 GLN A O 1
ATOM 735 N N . VAL A 1 90 ? -7.040 4.642 10.452 1.00 95.12 90 VAL A N 1
ATOM 736 C CA . VAL A 1 90 ? -8.354 5.171 10.094 1.00 95.12 90 VAL A CA 1
ATOM 737 C C . VAL A 1 90 ? -8.479 6.569 10.675 1.00 95.12 90 VAL A C 1
ATOM 739 O O . VAL A 1 90 ? -8.514 6.729 11.893 1.00 95.12 90 VAL A O 1
ATOM 742 N N . TRP A 1 91 ? -8.516 7.574 9.810 1.00 95.00 91 TRP A N 1
ATOM 743 C CA . TRP A 1 91 ? -8.739 8.967 10.179 1.00 95.00 91 TRP A CA 1
ATOM 744 C C . TRP A 1 91 ? -10.232 9.214 10.391 1.00 95.00 91 TRP A C 1
ATOM 746 O O . TRP A 1 91 ? -11.051 8.855 9.544 1.00 95.00 91 TRP A O 1
ATOM 756 N N . LEU A 1 92 ? -10.573 9.816 11.529 1.00 93.75 92 LEU A N 1
ATOM 757 C CA . LEU A 1 92 ? -11.929 10.246 11.887 1.00 93.75 92 LEU A CA 1
ATOM 758 C C . LEU A 1 92 ? -12.109 11.759 11.693 1.00 93.75 92 LEU A C 1
ATOM 760 O O . LEU A 1 92 ? -13.220 12.246 11.505 1.00 93.75 92 LEU A O 1
ATOM 764 N N . SER A 1 93 ? -11.005 12.501 11.779 1.00 92.56 93 SER A N 1
ATOM 765 C CA . SER A 1 93 ? -10.889 13.913 11.423 1.00 92.56 93 SER A CA 1
ATOM 766 C C . SER A 1 93 ? -9.424 14.234 11.100 1.00 92.56 93 SER A C 1
ATOM 768 O O . SER A 1 93 ? -8.546 13.426 11.393 1.00 92.56 93 SER A O 1
ATOM 770 N N . LYS A 1 94 ? -9.118 15.451 10.636 1.00 86.62 94 LYS A N 1
ATOM 771 C CA . LYS A 1 94 ? -7.741 15.934 10.403 1.00 86.62 94 LYS A CA 1
ATOM 772 C C . LYS A 1 94 ? -6.754 15.721 11.569 1.00 86.62 94 LYS A C 1
ATOM 774 O O . LYS A 1 94 ? -5.554 15.614 11.324 1.00 86.62 94 LYS A O 1
ATOM 779 N N . GLU A 1 95 ? -7.223 15.699 12.817 1.00 90.56 95 GLU A N 1
ATOM 780 C CA . GLU A 1 95 ? -6.368 15.547 14.010 1.00 90.56 95 GLU A CA 1
ATOM 781 C C . GLU A 1 95 ? -6.614 14.245 14.786 1.00 90.56 95 GLU A C 1
ATOM 783 O O . GLU A 1 95 ? -5.880 13.952 15.730 1.00 90.56 95 GLU A O 1
ATOM 788 N N . ASP A 1 96 ? -7.614 13.451 14.396 1.00 93.44 96 ASP A N 1
ATOM 789 C CA . ASP A 1 96 ? -8.031 12.261 15.138 1.00 93.44 96 ASP A CA 1
ATOM 790 C C . ASP A 1 96 ? -7.991 11.015 14.257 1.00 93.44 96 ASP A C 1
ATOM 792 O O . ASP A 1 96 ? -8.593 10.967 13.182 1.00 93.44 96 ASP A O 1
ATOM 796 N N . PHE A 1 97 ? -7.286 9.988 14.727 1.00 94.12 97 PHE A N 1
ATOM 797 C CA . PHE A 1 97 ? -7.153 8.722 14.023 1.00 94.12 97 PHE A CA 1
ATOM 798 C C . PHE A 1 97 ? -7.041 7.540 14.979 1.00 94.12 97 PHE A C 1
ATOM 800 O O . PHE A 1 97 ? -6.604 7.640 16.127 1.00 94.12 97 PHE A O 1
ATOM 807 N N . VAL A 1 98 ? -7.386 6.372 14.451 1.00 93.88 98 VAL A N 1
ATOM 808 C CA . VAL A 1 98 ? -7.334 5.094 15.150 1.00 93.88 98 VAL A CA 1
ATOM 809 C C . VAL A 1 98 ? -6.390 4.154 14.409 1.00 93.88 98 VAL A C 1
ATOM 811 O O . VAL A 1 98 ? -6.485 3.987 13.196 1.00 93.88 98 VAL A O 1
ATOM 814 N N . LEU A 1 99 ? -5.488 3.512 15.154 1.00 93.56 99 LEU A N 1
ATOM 815 C CA . LEU A 1 99 ? -4.609 2.457 14.649 1.00 93.56 99 LEU A CA 1
ATOM 816 C C . LEU A 1 99 ? -5.067 1.099 15.172 1.00 93.56 99 LEU A C 1
ATOM 818 O O . LEU A 1 99 ? -5.216 0.915 16.386 1.00 93.56 99 LEU A O 1
ATOM 822 N N . GLY A 1 100 ? -5.216 0.126 14.281 1.00 93.94 100 GLY A N 1
ATOM 823 C CA . GLY A 1 100 ? -5.643 -1.213 14.665 1.00 93.94 100 GLY A CA 1
ATOM 824 C C . GLY A 1 100 ? -5.518 -2.233 13.547 1.00 93.94 100 GLY A C 1
ATOM 825 O O . GLY A 1 100 ? -5.276 -1.885 12.396 1.00 93.94 100 GLY A O 1
ATOM 826 N N . TYR A 1 101 ? -5.686 -3.505 13.901 1.00 94.88 101 TYR A N 1
ATOM 827 C CA . TYR A 1 101 ? -5.827 -4.571 12.911 1.00 94.88 101 TYR A CA 1
ATOM 828 C C . TYR A 1 101 ? -7.260 -4.596 12.390 1.00 94.88 101 TYR A C 1
ATOM 830 O O . TYR A 1 101 ? -8.188 -4.681 13.196 1.00 94.88 101 TYR A O 1
ATOM 838 N N . LEU A 1 102 ? -7.443 -4.555 11.072 1.00 96.06 102 LEU A N 1
ATOM 839 C CA . LEU A 1 102 ? -8.753 -4.740 10.457 1.00 96.06 102 LEU A CA 1
ATOM 840 C C . LEU A 1 102 ? -9.196 -6.191 10.651 1.00 96.06 102 LEU A C 1
ATOM 842 O O . LEU A 1 102 ? -8.572 -7.107 10.131 1.00 96.06 102 LEU A O 1
ATOM 846 N N . LEU A 1 103 ? -10.253 -6.414 11.425 1.00 96.12 103 LEU A N 1
ATOM 847 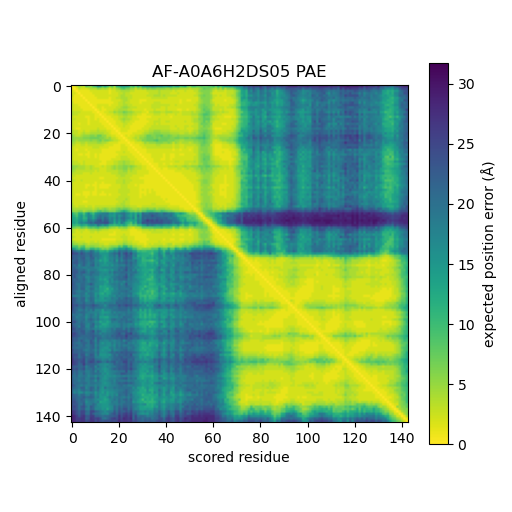C CA . LEU A 1 103 ? -10.783 -7.755 11.675 1.00 96.12 103 LEU A CA 1
ATOM 848 C C . LEU A 1 103 ? -11.894 -8.132 10.702 1.00 96.12 103 LEU A C 1
ATOM 850 O O . LEU A 1 103 ? -12.030 -9.303 10.367 1.00 96.12 103 LEU A O 1
ATOM 854 N N . ASP A 1 104 ? -12.716 -7.157 10.322 1.00 95.94 104 ASP A N 1
ATOM 855 C CA . ASP A 1 104 ? -13.888 -7.382 9.485 1.00 95.94 104 ASP A CA 1
ATOM 856 C C . ASP A 1 104 ? -14.296 -6.101 8.754 1.00 95.94 104 ASP A C 1
ATOM 858 O O . ASP A 1 104 ? -14.163 -5.000 9.307 1.00 95.94 104 ASP A O 1
ATOM 862 N N . LYS A 1 105 ? -14.841 -6.270 7.547 1.00 94.00 105 LYS A N 1
ATOM 863 C CA . LYS A 1 105 ? -15.523 -5.231 6.777 1.00 94.00 105 LYS A CA 1
ATOM 864 C C . LYS A 1 105 ? -16.900 -5.747 6.380 1.00 94.00 105 LYS A C 1
ATOM 866 O O . LYS A 1 105 ? -17.041 -6.748 5.689 1.00 94.00 105 LYS A O 1
ATOM 871 N N . SER A 1 106 ? -17.920 -5.015 6.797 1.00 93.06 106 SER A N 1
ATOM 872 C CA . SER A 1 106 ? -19.301 -5.179 6.358 1.00 93.06 106 SER A CA 1
ATOM 873 C C . SER A 1 106 ? -19.727 -3.927 5.585 1.00 93.06 106 SER A C 1
ATOM 875 O O . SER A 1 106 ? -18.959 -2.975 5.468 1.00 93.06 106 SER A O 1
ATOM 877 N N . LYS A 1 107 ? -20.945 -3.929 5.028 1.00 90.69 107 LYS A N 1
ATOM 878 C CA . LYS A 1 107 ? -21.398 -2.948 4.024 1.00 90.69 107 LYS A CA 1
ATOM 879 C C . LYS A 1 107 ? -21.002 -1.494 4.322 1.00 90.69 107 LYS A C 1
ATOM 881 O O . LYS A 1 107 ? -20.366 -0.882 3.481 1.00 90.69 107 LYS A O 1
ATOM 886 N N . ASP A 1 108 ? -21.300 -1.013 5.528 1.00 94.62 108 ASP A N 1
ATOM 887 C CA . ASP A 1 108 ? -21.021 0.367 5.955 1.00 94.62 108 ASP A CA 1
ATOM 888 C C . ASP A 1 108 ? -20.257 0.426 7.287 1.00 94.62 108 ASP A C 1
ATOM 890 O O . ASP A 1 108 ? -20.242 1.461 7.953 1.00 94.62 108 ASP A O 1
ATOM 894 N N . ILE A 1 109 ? -19.672 -0.694 7.730 1.00 96.06 109 ILE A N 1
ATOM 895 C CA . ILE A 1 109 ? -18.978 -0.781 9.020 1.00 96.06 109 ILE A CA 1
ATOM 896 C C . ILE A 1 109 ? -17.678 -1.564 8.904 1.00 96.06 109 ILE A C 1
ATOM 898 O O . ILE A 1 109 ? -17.588 -2.544 8.166 1.00 96.06 109 ILE A O 1
ATOM 902 N N . ILE A 1 110 ? -16.700 -1.177 9.711 1.00 96.56 110 ILE A N 1
ATOM 903 C CA . ILE A 1 110 ? -15.463 -1.929 9.910 1.00 96.56 110 ILE A CA 1
ATOM 904 C C . ILE A 1 110 ? -15.283 -2.241 11.388 1.00 96.56 110 ILE A C 1
ATOM 906 O O . ILE A 1 110 ? -15.689 -1.469 12.261 1.00 96.56 110 ILE A O 1
ATOM 910 N N . THR A 1 111 ? -14.645 -3.371 11.673 1.00 97.38 111 THR A N 1
ATOM 911 C CA . THR A 1 111 ? -14.249 -3.747 13.032 1.00 97.38 111 THR A CA 1
ATOM 912 C C . THR A 1 111 ? -12.733 -3.767 13.129 1.00 97.38 111 THR A C 1
ATOM 914 O O . THR A 1 111 ? -12.075 -4.526 12.423 1.00 97.38 111 THR A O 1
ATOM 917 N N . LEU A 1 112 ? -12.177 -2.978 14.046 1.00 96.88 112 LEU A N 1
ATOM 918 C CA . LEU A 1 112 ? -10.746 -2.923 14.331 1.00 96.88 112 LEU A CA 1
ATOM 919 C C . LEU A 1 112 ? -10.424 -3.593 15.670 1.00 96.88 112 LEU A C 1
ATOM 921 O O . LEU A 1 112 ? -11.115 -3.364 16.663 1.00 96.88 112 LEU A O 1
ATOM 925 N N . GLU A 1 113 ? -9.335 -4.358 15.740 1.00 96.50 113 GLU A N 1
ATOM 926 C CA . GLU A 1 113 ? -8.665 -4.675 17.004 1.00 96.50 113 GLU A CA 1
ATOM 927 C C . GLU A 1 113 ? -7.662 -3.571 17.333 1.00 96.50 113 GLU A C 1
ATOM 929 O O . GLU A 1 113 ? -6.629 -3.427 16.676 1.00 96.50 113 GLU A O 1
ATOM 934 N N . ILE A 1 114 ? -7.934 -2.831 18.399 1.00 94.69 114 ILE A N 1
ATOM 935 C CA . ILE A 1 114 ? -7.058 -1.779 18.904 1.00 94.69 114 ILE A CA 1
ATOM 936 C C . ILE A 1 114 ? -6.434 -2.186 20.232 1.00 94.69 114 ILE A C 1
ATOM 938 O O . ILE A 1 114 ? -6.985 -2.988 20.990 1.00 94.69 114 ILE A O 1
ATOM 942 N N . ASN A 1 115 ? -5.281 -1.603 20.550 1.00 91.19 115 ASN A N 1
ATOM 943 C CA . ASN A 1 115 ? -4.629 -1.798 21.839 1.00 91.19 115 ASN A CA 1
ATOM 944 C C . ASN A 1 115 ? -4.726 -0.519 22.673 1.00 91.19 115 ASN A C 1
ATOM 946 O O . ASN A 1 115 ? -4.046 0.464 22.393 1.00 91.19 115 ASN A O 1
ATOM 950 N N . ILE A 1 116 ? -5.536 -0.556 23.729 1.00 89.31 116 ILE A N 1
ATOM 951 C CA . ILE A 1 116 ? -5.652 0.538 24.692 1.00 89.31 116 ILE A CA 1
ATOM 952 C C . ILE A 1 116 ? -4.993 0.097 25.993 1.00 89.31 116 ILE A C 1
ATOM 954 O O . ILE A 1 116 ? -5.493 -0.792 26.685 1.00 89.31 116 ILE A O 1
ATOM 958 N N . LYS A 1 117 ? -3.880 0.749 26.352 1.00 86.38 117 LYS A N 1
ATOM 959 C CA . LYS A 1 117 ? -3.148 0.511 27.612 1.00 86.38 117 LYS A CA 1
ATOM 960 C C . LYS A 1 117 ? -2.824 -0.977 27.845 1.00 86.38 117 LYS A C 1
ATOM 962 O O . LYS A 1 117 ? -3.009 -1.499 28.941 1.00 86.38 117 LYS A O 1
ATOM 967 N N . GLY A 1 118 ? -2.388 -1.674 26.796 1.00 85.38 118 GLY A N 1
ATOM 968 C CA . GLY A 1 118 ? -2.031 -3.095 26.842 1.00 85.38 118 GLY A CA 1
ATOM 969 C C . GLY A 1 118 ? -3.211 -4.058 26.690 1.00 85.38 118 GLY A C 1
ATOM 970 O O . GLY A 1 118 ? -2.993 -5.264 26.606 1.00 85.38 118 GLY A O 1
ATOM 971 N N . ARG A 1 119 ? -4.453 -3.562 26.631 1.00 89.44 119 ARG A N 1
ATOM 972 C CA . ARG A 1 119 ? -5.651 -4.389 26.456 1.00 89.44 119 ARG A CA 1
ATOM 973 C C . ARG A 1 119 ? -6.146 -4.302 25.021 1.00 89.44 119 ARG A C 1
ATOM 975 O O . ARG A 1 119 ? -6.431 -3.214 24.521 1.00 89.44 119 ARG 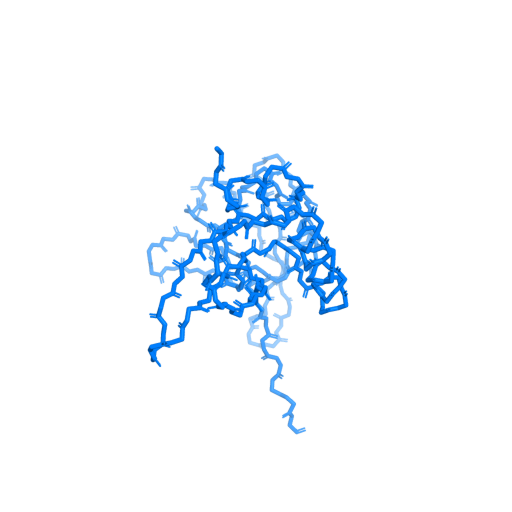A O 1
ATOM 982 N N . LYS A 1 120 ? -6.291 -5.464 24.390 1.00 93.38 120 LYS A N 1
ATOM 983 C CA . LYS A 1 120 ? -6.948 -5.591 23.090 1.00 93.38 120 LYS A CA 1
ATOM 984 C C . LYS A 1 120 ? -8.443 -5.322 23.249 1.00 93.38 120 LYS A C 1
ATOM 986 O O . LYS A 1 120 ? -9.088 -5.913 24.115 1.00 93.38 120 LYS A O 1
ATOM 991 N N . LYS A 1 121 ? -8.983 -4.422 22.436 1.00 95.31 121 LYS A N 1
ATOM 992 C CA . LYS A 1 121 ? -10.414 -4.122 22.351 1.00 95.31 121 LYS A CA 1
ATOM 993 C C . LYS A 1 121 ? -10.845 -4.121 20.895 1.00 95.31 121 LYS A C 1
ATOM 995 O O . LYS A 1 121 ? -10.069 -3.741 20.026 1.00 95.31 121 LYS A O 1
ATOM 1000 N N . LYS A 1 122 ? -12.095 -4.510 20.653 1.00 96.19 122 LYS A N 1
ATOM 1001 C CA . LYS A 1 122 ? -12.740 -4.313 19.356 1.00 96.19 122 LYS A CA 1
ATOM 1002 C C . LYS A 1 122 ? -13.383 -2.932 19.328 1.00 96.19 122 LYS A C 1
ATOM 1004 O O . LYS A 1 122 ? -14.106 -2.586 20.261 1.00 96.19 122 LYS A O 1
ATOM 1009 N N . GLN A 1 123 ? -13.113 -2.169 18.282 1.00 95.88 123 GLN A N 1
ATOM 1010 C CA . GLN A 1 123 ? -13.771 -0.903 17.994 1.00 95.88 123 GLN A CA 1
ATOM 1011 C C . GLN A 1 123 ? -14.489 -1.029 16.655 1.00 95.88 123 GLN A C 1
ATOM 1013 O O . GLN A 1 123 ? -13.900 -1.486 15.681 1.00 95.88 123 GLN A O 1
ATOM 1018 N N . ILE A 1 124 ? -15.761 -0.647 16.630 1.00 96.81 124 ILE A N 1
ATOM 1019 C CA . ILE A 1 124 ? -16.581 -0.642 15.420 1.00 96.81 124 ILE A CA 1
ATOM 1020 C C . ILE A 1 124 ? -16.674 0.806 14.949 1.00 96.81 124 ILE A C 1
ATOM 1022 O O . ILE A 1 124 ? -16.955 1.692 15.758 1.00 96.81 124 ILE A O 1
ATOM 1026 N N . LEU A 1 125 ? -16.414 1.035 13.666 1.00 96.12 125 LEU A N 1
ATOM 1027 C CA . LEU A 1 125 ? -16.528 2.338 13.017 1.00 96.12 125 LEU A CA 1
ATOM 1028 C C . LEU A 1 125 ? -17.481 2.219 11.834 1.00 96.12 125 LEU A C 1
ATOM 1030 O O . LEU A 1 125 ? -17.425 1.242 11.088 1.00 96.12 125 LEU A O 1
ATOM 1034 N N . THR A 1 126 ? -18.354 3.207 11.675 1.00 95.81 126 THR A N 1
ATOM 1035 C CA . THR A 1 126 ? -19.223 3.325 10.499 1.00 95.81 126 THR A CA 1
ATOM 1036 C C . THR A 1 126 ? -18.527 4.139 9.412 1.00 95.81 126 THR A C 1
ATOM 1038 O O . THR A 1 126 ? -17.731 5.021 9.727 1.00 95.81 126 THR A O 1
ATOM 1041 N N . LEU A 1 127 ? -18.855 3.894 8.143 1.00 92.88 127 LEU A N 1
ATOM 1042 C CA . LEU A 1 127 ? -18.301 4.618 6.993 1.00 92.88 127 LEU A CA 1
ATOM 1043 C C . LEU A 1 127 ? -18.442 6.143 7.136 1.00 92.88 127 LEU A C 1
ATOM 1045 O O . LEU A 1 127 ? -17.537 6.887 6.790 1.00 92.88 127 LEU A O 1
ATOM 1049 N N . GLN A 1 128 ? -19.545 6.609 7.724 1.00 93.50 128 GLN A N 1
ATOM 1050 C CA . GLN A 1 128 ? -19.826 8.033 7.951 1.00 93.50 128 GLN A CA 1
ATOM 1051 C C . GLN A 1 128 ? -18.841 8.709 8.914 1.00 93.50 128 GLN A C 1
ATOM 1053 O O . GLN A 1 128 ? -18.707 9.928 8.899 1.00 93.50 128 GLN A O 1
ATOM 1058 N N . GLN A 1 129 ? -18.190 7.932 9.781 1.00 93.81 129 GLN A N 1
ATOM 1059 C CA . GLN A 1 129 ? -17.203 8.429 10.740 1.00 93.81 129 GLN A CA 1
ATOM 1060 C C . GLN A 1 129 ? -15.785 8.427 10.169 1.00 93.81 129 GLN A C 1
ATOM 1062 O O . GLN A 1 129 ? -14.872 8.889 10.844 1.00 93.81 129 GLN A O 1
ATOM 1067 N N . ILE A 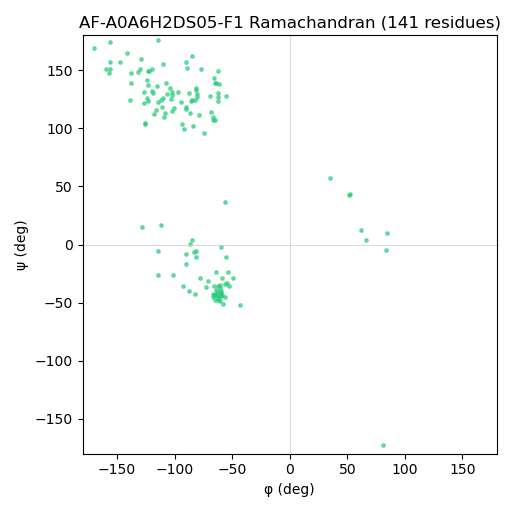1 130 ? -15.584 7.851 8.984 1.00 94.88 130 ILE A N 1
ATOM 1068 C CA . ILE A 1 130 ? -14.268 7.635 8.398 1.00 94.88 130 ILE A CA 1
ATOM 1069 C C . ILE A 1 130 ? -14.024 8.721 7.358 1.00 94.88 130 ILE A C 1
ATOM 1071 O O . ILE A 1 130 ? -14.721 8.796 6.351 1.00 94.88 130 ILE A O 1
ATOM 1075 N N . GLU A 1 131 ? -13.007 9.542 7.594 1.00 94.31 131 GLU A N 1
ATOM 1076 C CA . GLU A 1 131 ? -12.542 10.531 6.623 1.00 94.31 131 GLU A CA 1
ATOM 1077 C C . GLU A 1 131 ? -11.609 9.883 5.595 1.00 94.31 131 GLU A C 1
ATOM 1079 O O . GLU A 1 131 ? -11.710 10.151 4.400 1.00 94.31 131 GLU A O 1
ATOM 1084 N N . LYS A 1 132 ? -10.696 9.022 6.059 1.00 93.06 132 LYS A N 1
ATOM 1085 C CA . LYS A 1 132 ? -9.670 8.391 5.222 1.00 93.06 132 LYS A CA 1
ATOM 1086 C C . LYS A 1 132 ? -9.114 7.128 5.870 1.00 93.06 132 LYS A C 1
ATOM 1088 O O . LYS A 1 132 ? -9.047 7.039 7.098 1.00 93.06 132 LYS A O 1
ATOM 1093 N N . ILE A 1 133 ? -8.667 6.172 5.060 1.00 93.69 133 ILE A N 1
ATOM 1094 C CA . ILE A 1 133 ? -8.024 4.944 5.534 1.00 93.69 133 ILE A CA 1
ATOM 1095 C C . ILE A 1 133 ? -6.679 4.793 4.841 1.00 93.69 133 ILE A C 1
ATOM 1097 O O . ILE A 1 133 ? -6.594 4.885 3.628 1.00 93.69 133 ILE A O 1
ATOM 1101 N N . ASN A 1 134 ? -5.635 4.531 5.617 1.00 91.56 134 ASN A N 1
ATOM 1102 C CA . ASN A 1 134 ? -4.294 4.297 5.114 1.00 91.56 134 ASN A CA 1
ATOM 1103 C C . ASN A 1 134 ? -3.774 2.927 5.547 1.00 91.56 134 ASN A C 1
ATOM 1105 O O . ASN A 1 134 ? -4.044 2.449 6.655 1.00 91.56 134 ASN A O 1
ATOM 1109 N N . SER A 1 135 ? -2.927 2.341 4.706 1.00 86.38 135 SER A N 1
ATOM 1110 C CA . SER A 1 135 ? -2.057 1.233 5.108 1.00 86.38 135 SER A CA 1
ATOM 1111 C C . SER A 1 135 ? -1.043 1.691 6.166 1.00 86.38 135 SER A C 1
ATOM 1113 O O . SER A 1 135 ? -0.470 2.774 6.049 1.00 86.38 135 SER A O 1
ATOM 1115 N N . TYR A 1 136 ? -0.785 0.869 7.193 1.00 84.50 136 TYR A N 1
ATOM 1116 C CA . TYR A 1 136 ? 0.159 1.219 8.262 1.00 84.50 136 TYR A CA 1
ATOM 1117 C C . TYR A 1 136 ? 1.042 0.037 8.682 1.00 84.50 136 TYR A C 1
ATOM 1119 O O . TYR A 1 136 ? 0.560 -0.994 9.148 1.00 84.50 136 TYR A O 1
ATOM 1127 N N . ILE A 1 137 ? 2.370 0.187 8.633 1.00 73.81 137 ILE A N 1
ATOM 1128 C CA . ILE A 1 137 ? 3.291 -0.832 9.163 1.00 73.81 137 ILE A CA 1
ATOM 1129 C C . ILE A 1 137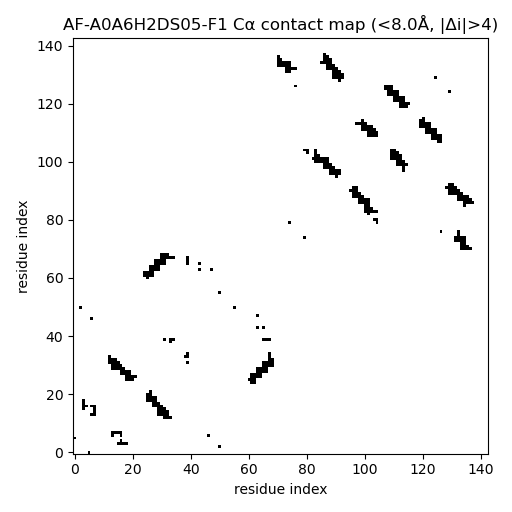 ? 3.582 -0.543 10.630 1.00 73.81 137 ILE A C 1
ATOM 1131 O O . ILE A 1 137 ? 4.225 0.437 11.005 1.00 73.81 137 ILE A O 1
ATOM 1135 N N . LYS A 1 138 ? 3.169 -1.473 11.490 1.00 72.12 138 LYS A N 1
ATOM 1136 C CA . LYS A 1 138 ? 3.549 -1.458 12.899 1.00 72.12 138 LYS A CA 1
ATOM 1137 C C . LYS A 1 138 ? 5.003 -1.900 13.057 1.00 72.12 138 LYS A C 1
ATOM 1139 O O . LYS A 1 138 ? 5.287 -3.094 13.160 1.00 72.12 138 LYS A O 1
ATOM 1144 N N . ILE A 1 139 ? 5.920 -0.938 13.134 1.00 69.75 139 ILE A N 1
ATOM 1145 C CA . ILE A 1 139 ? 7.339 -1.210 13.390 1.00 69.75 139 ILE A CA 1
ATOM 1146 C C . ILE A 1 139 ? 7.486 -1.796 14.803 1.00 69.75 139 ILE A C 1
ATOM 1148 O O . ILE A 1 139 ? 7.343 -1.100 15.811 1.00 69.75 139 ILE A O 1
ATOM 1152 N N . LYS A 1 140 ? 7.773 -3.098 14.900 1.00 57.75 140 LYS A N 1
ATOM 1153 C CA . LYS A 1 140 ? 8.182 -3.720 16.163 1.00 57.75 140 LYS A CA 1
ATOM 1154 C C . LYS A 1 140 ? 9.654 -3.387 16.392 1.00 57.75 140 LYS A C 1
ATOM 1156 O O . LYS A 1 140 ? 10.515 -3.884 15.676 1.00 57.75 140 LYS A O 1
ATOM 1161 N N . LYS A 1 141 ? 9.954 -2.562 17.399 1.00 41.62 141 LYS A N 1
ATOM 1162 C CA . LYS A 1 141 ? 11.327 -2.464 17.908 1.00 41.62 141 LYS A CA 1
ATOM 1163 C C . LYS A 1 141 ? 11.670 -3.799 18.565 1.00 41.62 141 LYS A C 1
ATOM 1165 O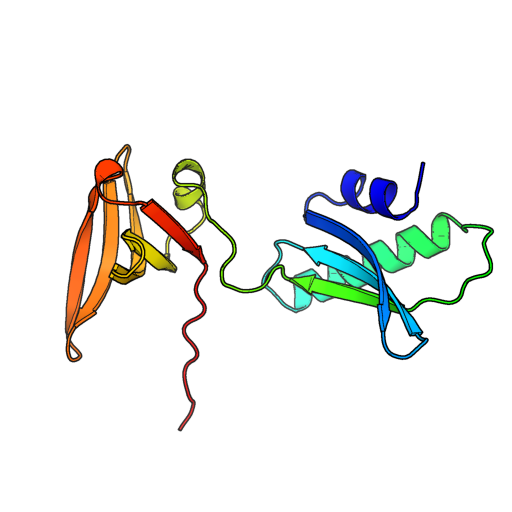 O . LYS A 1 141 ? 11.133 -4.104 19.630 1.00 41.62 141 LYS A O 1
ATOM 1170 N N . ASN A 1 142 ? 12.524 -4.588 17.920 1.00 42.72 142 ASN A N 1
ATOM 1171 C CA . ASN A 1 142 ? 13.201 -5.686 18.597 1.00 42.72 142 ASN A CA 1
ATOM 1172 C C . ASN A 1 142 ? 14.065 -5.062 19.703 1.00 42.72 142 ASN A C 1
ATOM 1174 O O . ASN A 1 142 ? 14.826 -4.130 19.436 1.00 42.72 142 ASN A O 1
ATOM 1178 N N . LYS A 1 143 ? 13.839 -5.495 20.943 1.00 37.88 143 LYS A N 1
ATOM 1179 C CA . LYS A 1 143 ? 14.719 -5.204 22.075 1.00 37.88 143 LYS A CA 1
ATOM 1180 C C . LYS A 1 143 ? 15.841 -6.223 22.107 1.00 37.88 143 LYS A C 1
ATOM 1182 O O . LYS A 1 143 ? 15.542 -7.391 21.774 1.00 37.88 143 LYS A O 1
#

Sequence (143 aa):
MTLETSIVENFENVVSAKFEIENNIKFLRVQTNLKDLKEIENLTRQISDFIDKHNLEDETSFYLDVVSVGTDADINFDDLQNHINEYIQVWLSKEDFVLGYLLDKSKDIITLEINIKGRKKKQILTLQQIEKINSYIKIKKNK

Foldseek 3Di:
DDLFVVLPVVDVQWPGWDWDADPNAIETETEGQDDDPVVQVVSQVVSVVVCVVVPPVPPDDHHYHYYYPDWFPWDDLVNCVVQAQFWKWFDQDPVDIFTFGFHDRDDFKTWGFGADPNDTDIDIDGNNRTPTMIGDDDDDPDD

Radius of gyration: 19.42 Å; Cα contacts (8 Å, |Δi|>4): 226; chains: 1; bounding box: 45×28×57 Å

Secondary structure (DSSP, 8-state):
--HHHHHHHH-TTEEEEEEEEETTEEEEEEEES---HHHHHHHHHHHHHHHHHT--S-----EEEEEE--S--B--GGGGGGGTT-EEEEEEETTEEEEEEEEEEETTEEEEEEEETTEEEEEEEEGGG-SEEEE--------